Protein 4OJA (pdb70)

Secondary structure (DSSP, 8-state):
-EEEE-EESSEEEEEEEE-SSS-EEEEEEEE---SSEEEEEEEES----BTBGGGG-SB--TT------TT-SSS-TTEEEEEEE-TTS-EEEEEEESS--SSSTT--TTSEEEEESSPP-TT-S--TTTTTTTT---EEEEEEEEE--

Solvent-accessible surface area: 7164 Å² total; per-residue (Å²): 66,2,54,0,87,5,70,38,118,0,110,18,59,0,112,0,69,85,90,46,121,43,82,3,44,0,27,22,124,0,56,34,0,84,76,63,28,110,3,0,0,0,0,0,64,98,26,59,94,107,50,36,20,144,17,1,18,79,12,8,48,47,104,129,80,87,1,2,2,46,169,63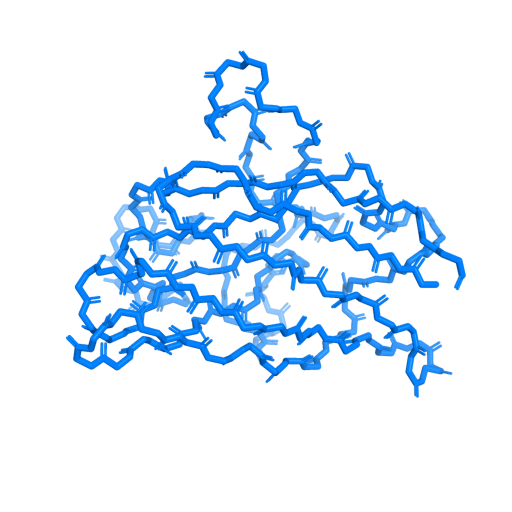,145,66,10,13,0,0,0,4,2,38,8,84,3,68,115,181,0,50,4,103,4,114,29,97,10,72,46,0,41,23,105,50,131,50,18,0,54,38,66,1,0,0,0,5,78,66,90,1,34,61,4,153,33,77,85,181,43,4,94,81,46,0,43,0,40,50,75,22,0,3,0,56,1,25,133,32,146

Structure (mmCIF, N/CA/C/O backbone):
data_4OJA
#
_entry.id   4OJA
#
_cell.length_a   70.360
_cell.length_b   70.360
_cell.length_c   148.960
_cell.angle_alpha   90.000
_cell.angle_beta   90.000
_cell.angle_gamma   120.000
#
_symmetry.space_group_name_H-M   'P 64 2 2'
#
loop_
_entity.id
_entity.type
_entity.pdbx_description
1 polymer 'Superoxide dismutase [Cu-Zn]'
2 non-polymer 'COPPER (II) ION'
3 non-polymer 'ZINC ION'
4 non-polymer 'SULFATE ION'
5 water water
#
loop_
_atom_site.group_PDB
_atom_site.id
_atom_site.type_symbol
_atom_site.label_atom_id
_atom_site.label_alt_id
_atom_site.label_comp_id
_atom_site.label_asym_id
_atom_site.label_entity_id
_atom_site.label_seq_id
_atom_site.pdbx_PDB_ins_code
_atom_site.Cartn_x
_atom_site.Cartn_y
_atom_site.Cartn_z
_atom_site.occupancy
_atom_site.B_iso_or_equiv
_atom_site.auth_seq_id
_atom_site.auth_comp_id
_atom_site.auth_asym_id
_atom_site.auth_atom_id
_atom_site.pdbx_PDB_model_num
ATOM 1 N N . SER A 1 22 ? -18.802 45.387 14.541 1.00 27.28 4 SER A N 1
ATOM 2 C CA . SER A 1 22 ? -19.785 46.439 14.322 1.00 26.22 4 SER A CA 1
ATOM 3 C C . SER A 1 22 ? -20.100 47.234 15.582 1.00 24.90 4 SER A C 1
ATOM 4 O O . SER A 1 22 ? -20.107 46.676 16.685 1.00 19.50 4 SER A O 1
ATOM 11 N N . ALA A 1 23 ? -20.376 48.530 15.407 1.00 15.49 5 ALA A N 1
ATOM 12 C CA . ALA A 1 23 ? -20.778 49.388 16.501 1.00 15.11 5 ALA A CA 1
ATOM 13 C C . ALA A 1 23 ? -21.924 50.302 16.016 1.00 21.24 5 ALA A C 1
ATOM 14 O O . ALA A 1 23 ? -22.211 50.343 14.817 1.00 19.10 5 ALA A O 1
ATOM 21 N N . ILE A 1 24 ? -22.580 51.027 16.931 1.00 16.20 6 ILE A N 1
ATOM 22 C CA . ILE A 1 24 ? -23.781 51.788 16.569 1.00 15.49 6 ILE A CA 1
ATOM 23 C C . ILE A 1 24 ? -24.101 52.904 17.564 1.00 17.57 6 ILE A C 1
ATOM 24 O O . ILE A 1 24 ? -23.860 52.769 18.766 1.00 13.60 6 ILE A O 1
ATOM 40 N N . CYS A 1 25 ? -24.661 53.999 17.049 1.00 16.74 7 CYS A N 1
ATOM 41 C CA . CYS A 1 25 ? -24.941 55.176 17.857 1.00 17.46 7 CYS A CA 1
ATOM 42 C C . CYS A 1 25 ? -26.357 55.709 17.687 1.00 21.71 7 CYS A C 1
ATOM 43 O O . CYS A 1 25 ? -26.728 56.148 16.598 1.00 20.85 7 CYS A O 1
ATOM 51 N N . VAL A 1 26 ? -27.133 55.702 18.763 1.00 16.96 8 VAL A N 1
ATOM 52 C CA . VAL A 1 26 ? -28.437 56.318 18.726 1.00 14.30 8 VAL A CA 1
ATOM 53 C C . VAL A 1 26 ? -28.325 57.716 19.237 1.00 16.00 8 VAL A C 1
ATOM 54 O O . VAL A 1 26 ? -28.044 57.931 20.409 1.00 20.22 8 VAL A O 1
ATOM 67 N N . LEU A 1 27 ? -28.563 58.669 18.346 1.00 13.76 9 LEU A N 1
ATOM 68 C CA . LEU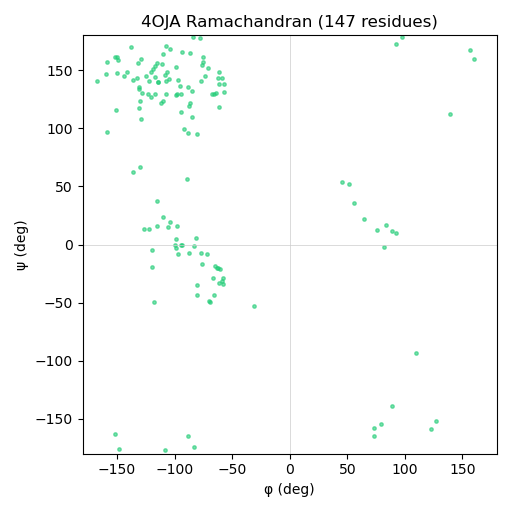 A 1 27 ? -28.466 60.078 18.667 1.00 13.27 9 LEU A CA 1
ATOM 69 C C . LEU A 1 27 ? -29.533 60.592 19.662 1.00 15.89 9 LEU A C 1
ATOM 70 O O . LEU A 1 27 ? -30.738 60.368 19.512 1.00 11.30 9 LEU A O 1
ATOM 86 N N . GLU A 1 28 ? -29.069 61.284 20.695 1.00 14.41 10 GLU A N 1
ATOM 87 C CA . GLU A 1 28 ? -29.973 61.918 21.641 1.00 19.00 10 GLU A CA 1
ATOM 88 C C . GLU A 1 28 ? -29.821 63.432 21.550 1.00 17.23 10 GLU A C 1
ATOM 89 O O . GLU A 1 28 ? -28.700 63.942 21.394 1.00 14.81 10 GLU A O 1
ATOM 101 N N . GLY A 1 29 ? -30.949 64.143 21.629 1.00 14.33 11 GLY A N 1
ATOM 102 C CA . GLY A 1 29 ? -30.935 65.601 21.542 1.00 15.19 11 GLY A CA 1
ATOM 103 C C . GLY A 1 29 ? -31.884 66.109 20.478 1.00 15.13 11 GLY A C 1
ATOM 104 O O . GLY A 1 29 ? -32.916 65.489 20.171 1.00 21.45 11 GLY A O 1
ATOM 108 N N . ILE A 1 30 ? -31.551 67.255 19.927 1.00 11.59 12 ILE A N 1
ATOM 109 C CA . ILE A 1 30 ? -32.385 67.888 18.932 1.00 11.12 12 ILE A CA 1
ATOM 110 C C . ILE A 1 30 ? -32.376 67.105 17.611 1.00 15.01 12 ILE A C 1
ATOM 111 O O . ILE A 1 30 ? -33.414 66.848 17.008 1.00 13.98 12 ILE A O 1
ATOM 127 N N . VAL A 1 31 ? -31.183 66.764 17.155 1.00 11.99 13 VAL A N 1
ATOM 128 C CA . VAL A 1 31 ? -31.000 66.060 15.888 1.00 13.40 13 VAL A CA 1
ATOM 129 C C . VAL A 1 31 ? -31.153 64.565 16.109 1.00 10.29 13 VAL A C 1
ATOM 130 O O . VAL A 1 31 ? -30.558 64.023 17.032 1.00 13.61 13 VAL A O 1
ATOM 143 N N . LYS A 1 32 ? -31.939 63.896 15.267 1.00 13.17 14 LYS A N 1
ATOM 144 C CA . LYS A 1 32 ? -32.260 62.468 15.454 1.00 9.97 14 LYS A CA 1
ATOM 145 C C . LYS A 1 32 ? -31.572 61.568 14.443 1.00 12.11 14 LYS A C 1
ATOM 146 O O . LYS A 1 32 ? -31.410 61.940 13.283 1.00 18.93 14 LYS A O 1
ATOM 165 N N . GLY A 1 33 ? -31.188 60.360 14.848 1.00 17.63 15 GLY A N 1
ATOM 166 C CA . GLY A 1 33 ? -30.709 59.383 13.874 1.00 13.18 15 GLY A CA 1
ATOM 167 C C . GLY A 1 33 ? -29.892 58.278 14.490 1.00 16.87 15 GLY A C 1
ATOM 168 O O . GLY A 1 33 ? -29.392 58.430 15.603 1.00 18.13 15 GLY A O 1
ATOM 172 N N . THR A 1 34 ? -29.780 57.168 13.763 1.00 13.87 16 THR A N 1
ATOM 173 C CA . THR A 1 34 ? -29.008 56.018 14.172 1.00 13.40 16 THR A CA 1
ATOM 174 C C . THR A 1 34 ? -27.826 55.917 13.236 1.00 13.32 16 THR A C 1
ATOM 175 O O . THR A 1 34 ? -27.990 55.841 12.028 1.00 17.82 16 THR A O 1
ATOM 186 N N . ILE A 1 35 ? -26.626 55.951 13.794 1.00 17.05 17 ILE A N 1
ATOM 187 C CA . ILE A 1 35 ? -25.415 55.972 13.000 1.00 13.37 17 ILE A CA 1
ATOM 188 C C . ILE A 1 35 ? -24.747 54.626 13.204 1.00 19.89 17 ILE A C 1
ATOM 189 O O . ILE A 1 35 ? -24.484 54.238 14.344 1.00 21.23 17 ILE A O 1
ATOM 205 N N . LYS A 1 36 ? -24.495 53.896 12.122 1.00 18.26 18 LYS A N 1
ATOM 206 C CA . LYS A 1 36 ? -23.844 52.589 12.234 1.00 20.60 18 LYS A CA 1
ATOM 207 C C . LYS A 1 36 ? -22.380 52.752 11.929 1.00 18.72 18 LYS A C 1
ATOM 208 O O . LYS A 1 36 ? -21.992 53.669 11.158 1.00 15.20 18 LYS A O 1
ATOM 227 N N . PHE A 1 37 ? -21.578 51.853 12.516 1.00 16.29 19 PHE A N 1
ATOM 228 C CA . PHE A 1 37 ? -20.130 51.814 12.302 1.00 18.31 19 PHE A CA 1
ATOM 229 C C . PHE A 1 37 ? -19.733 50.411 11.948 1.00 18.76 19 PHE A C 1
ATOM 230 O O . PHE A 1 37 ? -19.967 49.500 12.740 1.00 22.64 19 PHE A O 1
ATOM 247 N N . GLU A 1 38 ? -19.090 50.241 10.799 1.00 18.00 20 GLU A N 1
ATOM 248 C CA . GLU A 1 38 ? -18.651 48.925 10.351 1.00 23.91 20 GLU A CA 1
ATOM 249 C C . GLU A 1 38 ? -17.165 48.903 9.955 1.00 25.25 20 GLU A C 1
ATOM 250 O O . GLU A 1 38 ? -16.711 49.748 9.168 1.00 25.92 20 GLU A O 1
ATOM 262 N N . ASP A 1 39 ? -16.426 47.926 10.494 1.00 28.61 21 ASP A N 1
ATOM 263 C CA . ASP A 1 39 ? -15.039 47.637 10.089 1.00 37.11 21 ASP A CA 1
ATOM 264 C C . ASP A 1 39 ? -15.011 47.135 8.647 1.00 41.33 21 ASP A C 1
ATOM 265 O O . ASP A 1 39 ? -15.728 46.181 8.313 1.00 27.11 21 ASP A O 1
ATOM 274 N N . ILE A 1 40 ? -14.148 47.727 7.817 1.00 36.20 22 ILE A N 1
ATOM 275 C CA . ILE A 1 40 ? -14.371 47.704 6.368 1.00 39.45 22 ILE A CA 1
ATOM 276 C C . ILE A 1 40 ? -13.358 47.067 5.356 1.00 51.89 22 ILE A C 1
ATOM 277 O O . ILE A 1 40 ? -13.790 46.761 4.246 1.00 57.21 22 ILE A O 1
ATOM 293 N N . GLY A 1 41 ? -12.069 46.826 5.640 1.00 46.87 23 GLY A N 1
ATOM 294 C CA . GLY A 1 41 ? -11.426 46.806 6.936 1.00 51.87 23 GLY A CA 1
ATOM 295 C C . GLY A 1 41 ? -10.480 45.608 6.845 1.00 70.69 23 GLY A C 1
ATOM 296 O O . GLY A 1 41 ? -10.990 44.487 6.783 1.00 86.91 23 GLY A O 1
ATOM 300 N N . ASP A 1 42 ? -9.146 45.758 6.844 1.00 75.19 24 ASP A N 1
ATOM 301 C CA . ASP A 1 42 ? -8.401 46.988 7.151 1.00 70.90 24 ASP A CA 1
ATOM 302 C C . ASP A 1 42 ? -8.474 47.228 8.688 1.00 73.20 24 ASP A C 1
ATOM 303 O O . ASP A 1 42 ? -8.812 46.278 9.412 1.00 72.28 24 ASP A O 1
ATOM 312 N N . GLY A 1 43 ? -8.160 48.410 9.232 1.00 57.10 25 GLY A N 1
ATOM 313 C CA . GLY A 1 43 ? -7.887 49.641 8.527 1.00 40.51 25 GLY A CA 1
ATOM 314 C C . GLY A 1 43 ? -9.023 50.625 8.758 1.00 42.08 25 GLY A C 1
ATOM 315 O O . GLY A 1 43 ? -9.057 51.297 9.782 1.00 37.81 25 GLY A O 1
ATOM 319 N N . LYS A 1 44 ? -10.002 50.629 7.855 1.00 39.05 26 LYS A N 1
ATOM 320 C CA . LYS A 1 44 ? -10.950 51.712 7.715 1.00 44.08 26 LYS A CA 1
ATOM 321 C C . LYS A 1 44 ? -12.321 51.330 8.256 1.00 26.98 26 LYS A C 1
ATOM 322 O O . LYS A 1 44 ? -12.729 50.182 8.198 1.00 34.39 26 LYS A O 1
ATOM 341 N N . THR A 1 45 ? -13.046 52.298 8.769 1.00 26.60 27 THR A N 1
ATOM 342 C CA . THR A 1 45 ? -14.410 52.026 9.162 1.00 29.04 27 THR A CA 1
ATOM 343 C C . THR A 1 45 ? -15.375 52.990 8.471 1.00 25.91 27 THR A C 1
ATOM 344 O O . THR A 1 45 ? -15.069 54.143 8.183 1.00 27.52 27 THR A O 1
ATOM 355 N N . HIS A 1 46 ? -16.532 52.458 8.151 1.00 24.03 28 HIS A N 1
ATOM 356 C CA . HIS A 1 46 ? -17.522 53.160 7.366 1.00 26.20 28 HIS A CA 1
ATOM 357 C C . HIS A 1 46 ? -18.653 53.557 8.301 1.00 20.23 28 HIS A C 1
ATOM 358 O O . HIS A 1 46 ? -19.190 52.747 9.056 1.00 20.68 28 HIS A O 1
ATOM 372 N N . VAL A 1 47 ? -19.008 54.819 8.246 1.00 22.67 29 VAL A N 1
ATOM 373 C CA . VAL A 1 47 ? -19.990 55.371 9.157 1.00 22.14 29 VAL A CA 1
ATOM 374 C C . VAL A 1 47 ? -21.134 55.916 8.339 1.00 22.64 29 VAL A C 1
ATOM 375 O O . VAL A 1 47 ? -20.918 56.704 7.406 1.00 20.58 29 VAL A O 1
ATOM 388 N N . SER A 1 48 ? -22.350 55.485 8.674 1.00 16.62 30 SER A N 1
ATOM 389 C CA . SER A 1 48 ? -23.512 55.864 7.884 1.00 19.80 30 SER A CA 1
ATOM 390 C C . SER A 1 48 ? -24.789 55.912 8.686 1.00 19.55 30 SER A C 1
ATOM 391 O O . SER A 1 48 ? -24.870 55.340 9.791 1.00 21.88 30 SER A O 1
ATOM 399 N N . GLY A 1 49 ? -25.775 56.609 8.120 1.00 18.75 31 GLY A N 1
ATOM 400 C CA . GLY A 1 49 ? -27.117 56.649 8.661 1.00 14.17 31 GLY A CA 1
ATOM 401 C C . GLY A 1 49 ? -27.826 57.889 8.209 1.00 13.81 31 GLY A C 1
ATOM 402 O O . GLY A 1 49 ? -27.202 58.800 7.700 1.00 29.09 31 GLY A O 1
ATOM 406 N N . LYS A 1 50 ? -29.134 57.929 8.421 1.00 22.84 32 LYS A N 1
ATOM 407 C CA . LYS A 1 50 ? -29.956 59.057 8.038 1.00 27.57 32 LYS A CA 1
ATOM 408 C C . LYS A 1 50 ? -30.186 59.942 9.254 1.00 22.39 32 LYS A C 1
ATOM 409 O O . LYS A 1 50 ? -30.609 59.460 10.291 1.00 18.25 32 LYS A O 1
ATOM 428 N N . ILE A 1 51 ? -29.927 61.235 9.107 1.00 21.00 33 ILE A N 1
ATOM 429 C CA . ILE A 1 51 ? -30.132 62.201 10.179 1.00 22.03 33 ILE A CA 1
ATOM 430 C C . ILE A 1 51 ? -31.240 63.201 9.842 1.00 26.72 33 ILE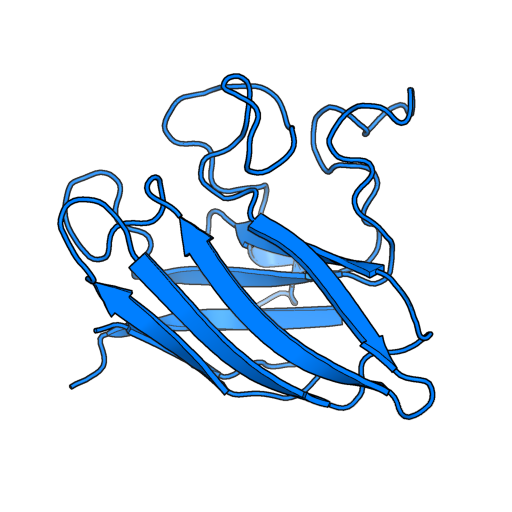 A C 1
ATOM 431 O O . ILE A 1 51 ? -31.333 63.705 8.705 1.00 29.66 33 ILE A O 1
ATOM 447 N N . THR A 1 52 ? -32.062 63.529 10.829 1.00 19.17 34 THR A N 1
ATOM 448 C CA . THR A 1 52 ? -33.107 64.508 10.603 1.00 24.75 34 THR A CA 1
ATOM 449 C C . THR A 1 52 ? -33.099 65.538 11.713 1.00 16.84 34 THR A C 1
ATOM 450 O O . THR A 1 52 ? -32.616 65.253 12.800 1.00 17.00 34 THR A O 1
ATOM 461 N N . GLY A 1 53 ? -33.626 66.724 11.419 1.00 18.76 35 GLY A N 1
ATOM 462 C CA . GLY A 1 53 ? -33.723 67.809 12.377 1.00 13.62 35 GLY A CA 1
ATOM 463 C C . GLY A 1 53 ? -32.497 68.695 12.396 1.00 21.27 35 GLY A C 1
ATOM 464 O O . GLY A 1 53 ? -32.336 69.546 13.271 1.00 25.06 35 GLY A O 1
ATOM 468 N N . LEU A 1 54 ? -31.632 68.535 11.409 1.00 20.01 36 LEU A N 1
ATOM 469 C CA . LEU A 1 54 ? -30.353 69.235 11.418 1.00 17.85 36 LEU A CA 1
ATOM 470 C C . LEU A 1 54 ? -30.463 70.550 10.688 1.00 24.63 36 LEU A C 1
ATOM 471 O O . LEU A 1 54 ? -30.405 70.596 9.454 1.00 22.33 36 LEU A O 1
ATOM 487 N N . GLN A 1 55 ? -30.618 71.606 11.482 1.00 27.43 37 GLN A N 1
ATOM 488 C CA . GLN A 1 55 ? -30.791 72.970 11.023 1.00 22.80 37 GLN A CA 1
ATOM 489 C C . GLN A 1 55 ? -29.653 73.815 11.535 1.00 20.09 37 GLN A C 1
ATOM 490 O O . GLN A 1 55 ? -29.128 73.561 12.611 1.00 21.24 37 GLN A O 1
ATOM 504 N N . PRO A 1 56 ? -29.303 74.863 10.798 1.00 18.34 38 PRO A N 1
ATOM 505 C CA . PRO A 1 56 ? -29.896 75.216 9.504 1.00 25.39 38 PRO A CA 1
ATOM 506 C C . PRO A 1 56 ? -29.212 74.427 8.403 1.00 21.48 38 PRO A C 1
ATOM 507 O O . PRO A 1 56 ? -28.268 73.731 8.709 1.00 21.24 38 PRO A O 1
ATOM 518 N N . PRO A 1 57 ? -29.630 74.578 7.147 1.00 20.66 39 PRO A N 1
ATOM 519 C CA . PRO A 1 57 ? -29.070 73.727 6.092 1.00 20.45 39 PRO A CA 1
ATOM 520 C C . PRO A 1 57 ? -27.651 74.118 5.824 1.00 20.37 39 PRO A C 1
ATOM 521 O O . PRO A 1 57 ? -27.334 75.272 6.013 1.00 23.67 39 PRO A O 1
ATOM 532 N N . GLY A 1 58 ? -26.825 73.177 5.374 1.00 26.31 40 GLY A N 1
ATOM 533 C CA . GLY A 1 58 ? -25.406 73.420 5.170 1.00 21.71 40 GLY A CA 1
ATOM 534 C C . GLY A 1 58 ? -24.535 72.450 5.960 1.00 18.91 40 GLY A C 1
ATOM 535 O O . GLY A 1 58 ? -24.981 71.386 6.374 1.00 20.47 40 GLY A O 1
ATOM 539 N N . LYS A 1 59 ? -23.291 72.840 6.190 1.00 24.06 41 LYS A N 1
ATOM 540 C CA . LYS A 1 59 ? -22.307 71.958 6.783 1.00 21.55 41 LYS A CA 1
ATOM 541 C C . LYS A 1 59 ? -22.323 72.014 8.313 1.00 20.95 41 LYS A C 1
ATOM 542 O O . LYS A 1 59 ? -22.360 73.090 8.897 1.00 18.59 41 LYS A O 1
ATOM 561 N N . HIS A 1 60 ? -22.256 70.847 8.950 1.00 20.95 42 HIS A N 1
ATOM 562 C CA . HIS A 1 60 ? -22.126 70.754 10.405 1.00 19.85 42 HIS A CA 1
ATOM 563 C C . HIS A 1 60 ? -21.003 69.811 10.882 1.00 26.82 42 HIS A C 1
ATOM 564 O O . HIS A 1 60 ? -20.816 68.676 10.383 1.00 20.23 42 HIS A O 1
ATOM 579 N N . GLY A 1 61 ? -20.250 70.303 11.860 1.00 20.63 43 GLY A N 1
ATOM 580 C CA . GLY A 1 61 ? -19.137 69.566 12.390 1.00 17.12 43 GLY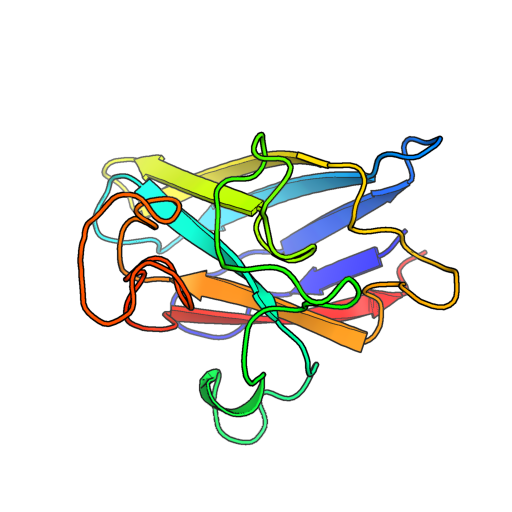 A CA 1
ATOM 581 C C . GLY A 1 61 ? -19.647 68.289 12.983 1.00 19.90 43 GLY A C 1
ATOM 582 O O . GLY A 1 61 ? -20.751 68.259 13.547 1.00 13.70 43 GLY A O 1
ATOM 586 N N . PHE A 1 62 ? -18.804 67.257 12.906 1.00 17.61 44 PHE A N 1
ATOM 587 C CA . PHE A 1 62 ? -19.188 65.880 13.173 1.00 13.98 44 PHE A CA 1
ATOM 588 C C . PHE A 1 62 ? -17.940 65.175 13.683 1.00 22.09 44 PHE A C 1
ATOM 589 O O . PHE A 1 62 ? -16.947 65.062 12.950 1.00 23.00 44 PHE A O 1
ATOM 606 N N . HIS A 1 63 ? -17.968 64.723 14.938 1.00 15.15 45 HIS A N 1
ATOM 607 C CA . HIS A 1 63 ? -16.734 64.395 15.654 1.00 13.68 45 HIS A CA 1
ATOM 608 C C . HIS A 1 63 ? -16.945 63.283 16.666 1.00 12.93 45 HIS A C 1
ATOM 609 O O . HIS A 1 63 ? -17.994 63.205 17.278 1.00 12.83 45 HIS A O 1
ATOM 624 N N . ILE A 1 64 ? -15.933 62.460 16.890 1.00 12.71 46 ILE A N 1
ATOM 625 C CA . ILE A 1 64 ? -15.996 61.510 17.978 1.00 10.24 46 ILE A CA 1
ATOM 626 C C . ILE A 1 64 ? -15.313 62.198 19.133 1.00 15.70 46 ILE A C 1
ATOM 627 O O . ILE A 1 64 ? -14.242 62.791 18.953 1.00 13.29 46 ILE A O 1
ATOM 643 N N . HIS A 1 65 ? -15.976 62.225 20.284 1.00 14.65 47 HIS A N 1
ATOM 644 C CA . HIS A 1 65 ? -15.411 62.870 21.461 1.00 12.06 47 HIS A CA 1
ATOM 645 C C . HIS A 1 65 ? -14.968 61.829 22.469 1.00 16.27 47 HIS A C 1
ATOM 646 O O . HIS A 1 65 ? -15.283 60.652 22.350 1.00 11.67 47 HIS A O 1
ATOM 660 N N . GLN A 1 66 ? -14.277 62.303 23.492 1.00 14.61 48 GLN A N 1
ATOM 661 C CA . GLN A 1 66 ? -13.502 61.439 24.337 1.00 18.76 48 GLN A CA 1
ATOM 662 C C . GLN A 1 66 ? -14.365 60.518 25.187 1.00 17.69 48 GLN A C 1
ATOM 663 O O . GLN A 1 66 ? -14.130 59.306 25.205 1.00 15.54 48 GLN A O 1
ATOM 677 N N . PHE A 1 67 ? -15.369 61.063 25.867 1.00 15.31 49 PHE A N 1
ATOM 678 C CA . PHE A 1 67 ? -16.161 60.245 26.803 1.00 13.97 49 PHE A CA 1
ATOM 679 C C . PHE A 1 67 ? -17.581 59.923 26.311 1.00 19.16 49 PHE A C 1
ATOM 680 O O . PHE A 1 67 ? -18.269 60.766 25.736 1.00 17.42 49 PHE A O 1
ATOM 697 N N . GLY A 1 68 ? -18.032 58.708 26.560 1.00 11.01 50 GLY A N 1
ATOM 698 C CA . GLY A 1 68 ? -19.377 58.348 26.195 1.00 15.29 50 GLY A CA 1
ATOM 699 C C . GLY A 1 68 ? -20.309 58.676 27.347 1.00 20.55 50 GLY A C 1
ATOM 700 O O . GLY A 1 68 ? -21.020 57.800 27.857 1.00 17.76 50 GLY A O 1
ATOM 704 N N . ASP A 1 69 ? -20.293 59.935 27.765 1.00 13.16 51 ASP A N 1
ATOM 705 C CA . ASP A 1 69 ? -21.067 60.377 28.910 1.00 17.10 51 ASP A CA 1
ATOM 706 C C . ASP A 1 69 ? -21.868 61.596 28.545 1.00 12.30 51 ASP A C 1
ATOM 707 O O . ASP A 1 69 ? -21.284 62.652 28.421 1.00 13.51 51 ASP A O 1
ATOM 716 N N . TYR A 1 70 ? -23.193 61.470 28.412 1.00 16.48 52 TYR A N 1
ATOM 717 C CA . TYR A 1 70 ? -24.030 62.653 28.246 1.00 13.03 52 TYR A CA 1
ATOM 718 C C . TYR A 1 70 ? -24.909 62.926 29.468 1.00 20.36 52 TYR A C 1
ATOM 719 O O . TYR A 1 70 ? -25.920 63.612 29.382 1.00 17.38 52 TYR A O 1
ATOM 737 N N . SER A 1 71 ? -24.484 62.424 30.616 1.00 16.36 53 SER A N 1
ATOM 738 C CA . SER A 1 71 ? -25.247 62.576 31.842 1.00 21.27 53 SER A CA 1
ATOM 739 C C . SER A 1 71 ? -25.467 64.038 32.133 1.00 17.50 53 SER A C 1
ATOM 740 O O . SER A 1 71 ? -26.503 64.406 32.669 1.00 17.80 53 SER A O 1
ATOM 748 N N . GLY A 1 72 ? -24.488 64.867 31.789 1.00 16.13 54 GLY A N 1
ATOM 749 C CA . GLY A 1 72 ? -24.603 66.300 32.018 1.00 15.20 54 GLY A CA 1
ATOM 750 C C . GLY A 1 72 ? -24.909 67.079 30.744 1.00 16.95 54 GLY A C 1
ATOM 751 O O . GLY A 1 72 ? -24.690 68.271 30.676 1.00 22.80 54 GLY A O 1
ATOM 755 N N . GLY A 1 73 ? -25.412 66.395 29.723 1.00 18.47 55 GLY A N 1
ATOM 756 C CA . GLY A 1 73 ? -25.661 67.001 28.428 1.00 12.26 55 GLY A CA 1
ATOM 757 C C . GLY A 1 73 ? -24.481 66.678 27.544 1.00 19.00 55 GLY A C 1
ATOM 758 O O . GLY A 1 73 ? -23.526 66.068 28.021 1.00 17.84 55 GLY A O 1
ATOM 762 N N . CYS A 1 74 ? -24.516 67.119 26.287 1.00 12.50 56 CYS A N 1
ATOM 763 C CA . CYS A 1 74 ? -23.454 66.824 25.340 1.00 13.53 56 CYS A CA 1
ATOM 764 C C . CYS A 1 74 ? -22.115 67.384 25.818 1.00 18.74 56 CYS A C 1
ATOM 765 O O . CYS A 1 74 ? -21.059 66.910 25.407 1.00 18.99 56 CYS A O 1
ATOM 772 N N . MET A 1 75 ? -22.162 68.367 26.710 1.00 19.30 57 MET A N 1
ATOM 773 C CA . MET A 1 75 ? -20.952 68.972 27.254 1.00 14.17 57 MET A CA 1
ATOM 774 C C . MET A 1 75 ? -20.099 67.940 27.947 1.00 15.95 57 MET A C 1
ATOM 775 O O . MET A 1 75 ? -18.875 68.082 27.950 1.00 15.47 57 MET A O 1
ATOM 789 N N . SER A 1 76 ? -20.717 66.911 28.532 1.00 14.66 58 SER A N 1
ATOM 790 C CA . SER A 1 76 ? -19.963 65.924 29.345 1.00 14.58 58 SER A CA 1
ATOM 791 C C . SER A 1 76 ? -19.177 64.901 28.522 1.00 16.41 58 SER A C 1
ATOM 792 O O . SER A 1 76 ? -18.418 64.083 29.101 1.00 15.91 58 SER A O 1
ATOM 800 N N . THR A 1 77 ? -19.365 64.899 27.199 1.00 14.04 59 THR A N 1
ATOM 801 C CA . THR A 1 77 ? -18.526 64.049 26.341 1.00 12.87 59 THR A CA 1
ATOM 802 C C . THR A 1 77 ? -17.097 64.576 26.229 1.00 11.97 59 THR A C 1
ATOM 803 O O . T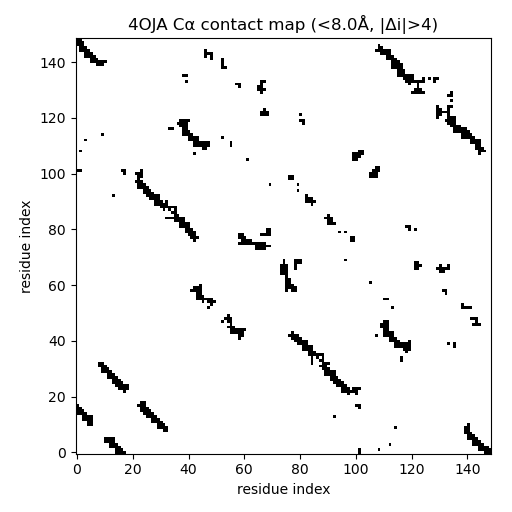HR A 1 77 ? -16.258 63.915 25.635 1.00 14.01 59 THR A O 1
ATOM 814 N N . GLY A 1 78 ? -16.831 65.775 26.746 1.00 16.93 60 GLY A N 1
ATOM 815 C CA . GLY A 1 78 ? -15.479 66.310 26.762 1.00 15.47 60 GLY A CA 1
ATOM 816 C C . GLY A 1 78 ? -14.984 66.755 25.397 1.00 19.37 60 GLY A C 1
ATOM 817 O O . GLY A 1 78 ? -15.780 67.025 24.507 1.00 17.02 60 GLY A O 1
ATOM 821 N N . PRO A 1 79 ? -13.649 66.830 25.223 1.00 21.06 61 PRO A N 1
ATOM 822 C CA . PRO A 1 79 ? -12.982 67.323 24.005 1.00 17.98 61 PRO A CA 1
ATOM 823 C C . PRO A 1 79 ? -12.965 66.287 22.883 1.00 17.50 61 PRO A C 1
ATOM 824 O O . PRO A 1 79 ? -13.406 65.162 23.100 1.00 19.02 61 PRO A O 1
ATOM 835 N N . HIS A 1 80 ? -12.436 66.632 21.713 1.00 17.78 62 HIS A N 1
ATOM 836 C CA . HIS A 1 80 ? -12.338 65.649 20.617 1.00 19.30 62 HIS A CA 1
ATOM 837 C C . HIS A 1 80 ? -11.436 64.480 20.996 1.00 14.72 62 HIS A C 1
ATOM 838 O O . HIS A 1 80 ? -10.445 64.647 21.699 1.00 16.88 62 HIS A O 1
ATOM 852 N N . PHE A 1 81 ? -11.800 63.290 20.544 1.00 13.17 63 PHE A N 1
ATOM 853 C CA . PHE A 1 81 ? -11.022 62.086 20.787 1.00 18.54 63 PHE A CA 1
ATOM 854 C C . PHE A 1 81 ? -9.659 62.293 20.154 1.00 22.89 63 PHE A C 1
ATOM 855 O O . PHE A 1 81 ? -9.577 62.471 18.934 1.00 19.74 63 PHE A O 1
ATOM 872 N N . ASN A 1 82 ? -8.592 62.281 20.949 1.00 18.46 64 ASN A N 1
ATOM 873 C CA . ASN A 1 82 ? -7.274 62.659 20.414 1.00 15.62 64 ASN A CA 1
ATOM 874 C C . ASN A 1 82 ? -6.157 61.734 20.856 1.00 17.98 64 ASN A C 1
ATOM 875 O O . ASN A 1 82 ? -5.229 62.153 21.530 1.00 18.39 64 ASN A O 1
ATOM 886 N N . PRO A 1 83 ? -6.229 60.467 20.477 1.00 22.91 65 PRO A N 1
ATOM 887 C CA . PRO A 1 83 ? -5.249 59.531 21.049 1.00 26.30 65 PRO A CA 1
ATOM 888 C C . PRO A 1 83 ? -3.788 59.796 20.611 1.00 23.89 65 PRO A C 1
ATOM 889 O O . PRO A 1 83 ? -2.848 59.522 21.343 1.00 27.36 65 PRO A O 1
ATOM 900 N N . PHE A 1 84 ? -3.608 60.351 19.429 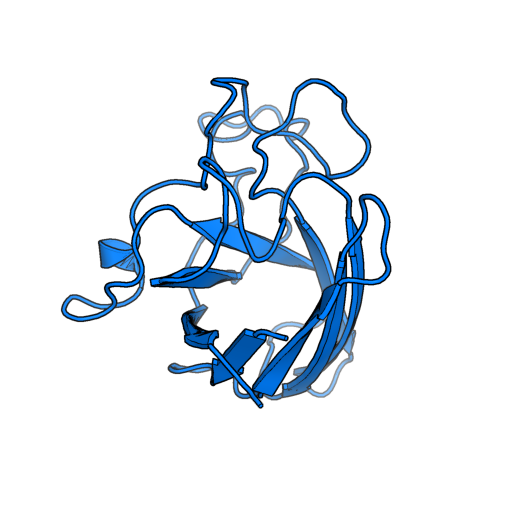1.00 18.80 66 PHE A N 1
ATOM 901 C CA . PHE A 1 84 ? -2.284 60.585 18.906 1.00 17.83 66 PHE A CA 1
ATOM 902 C C . PHE A 1 84 ? -1.851 62.026 19.143 1.00 21.75 66 PHE A C 1
ATOM 903 O O . PHE A 1 84 ? -0.929 62.543 18.504 1.00 21.74 66 PHE A O 1
ATOM 920 N N . ASN A 1 85 ? -2.554 62.700 20.037 1.00 20.65 67 ASN A N 1
ATOM 921 C CA . ASN A 1 85 ? -2.076 63.964 20.534 1.00 24.62 67 ASN A CA 1
ATOM 922 C C . ASN A 1 85 ? -1.684 64.989 19.436 1.00 26.87 67 ASN A C 1
ATOM 923 O O . ASN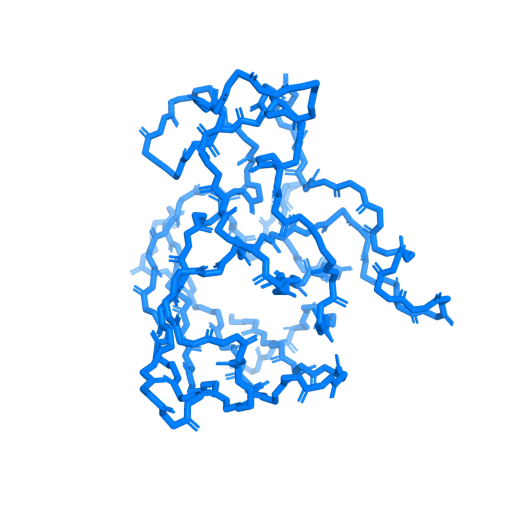 A 1 85 ? -0.593 65.525 19.463 1.00 28.40 67 ASN A O 1
ATOM 934 N N . LYS A 1 86 ? -2.568 65.253 18.476 1.00 27.60 68 LYS A N 1
ATOM 935 C CA . LYS A 1 86 ? -2.344 66.295 17.451 1.00 22.89 68 LYS A CA 1
ATOM 936 C C . LYS A 1 86 ? -3.262 67.499 17.690 1.00 27.49 68 LYS A C 1
ATOM 937 O O . LYS A 1 86 ? -4.028 67.525 18.668 1.00 22.53 68 LYS A O 1
ATOM 956 N N . GLU A 1 87 ? -3.193 68.479 16.789 1.00 26.30 69 GLU A N 1
ATOM 957 C CA . GLU A 1 87 ? -4.114 69.620 16.794 1.00 31.22 69 GLU A CA 1
ATOM 958 C C . GLU A 1 87 ? -5.390 69.292 16.015 1.00 26.37 69 GLU A C 1
ATOM 959 O O . GLU A 1 87 ? -5.404 68.346 15.226 1.00 17.49 69 GLU A O 1
ATOM 971 N N . HIS A 1 88 ? -6.439 70.101 16.193 1.00 26.09 70 HIS A N 1
ATOM 972 C CA . HIS A 1 88 ? -7.648 69.926 15.397 1.00 24.16 70 HIS A CA 1
ATOM 973 C C . HIS A 1 88 ? -7.317 70.116 13.933 1.00 19.72 70 HIS A C 1
ATOM 974 O O . HIS A 1 88 ? -6.556 71.002 13.608 1.00 21.43 70 HIS A O 1
ATOM 989 N N . GLY A 1 89 ? -7.871 69.278 13.060 1.00 19.06 71 GLY A N 1
ATOM 990 C CA . GLY A 1 89 ? -7.804 69.516 11.624 1.00 19.07 71 GLY A CA 1
ATOM 991 C C . GLY A 1 89 ? -8.997 68.897 10.901 1.00 25.97 71 GLY A C 1
ATOM 992 O O . GLY A 1 89 ? -10.016 68.578 11.529 1.00 23.83 71 GLY A O 1
ATOM 996 N N . GLY A 1 90 ? -8.878 68.735 9.580 1.00 26.22 72 GLY A N 1
ATOM 997 C CA . GLY A 1 90 ? -9.867 68.032 8.774 1.00 21.51 72 GLY A CA 1
ATOM 998 C C . GLY A 1 90 ? -9.536 66.562 8.577 1.00 23.54 72 GLY A C 1
ATOM 999 O O . GLY A 1 90 ? -8.404 66.142 8.840 1.00 24.88 72 GLY A O 1
ATOM 1003 N N . PRO A 1 91 ? -10.510 65.760 8.102 1.00 23.69 73 PRO A N 1
ATOM 1004 C CA . PRO A 1 91 ? -10.272 64.300 8.040 1.00 34.20 73 PRO A CA 1
ATOM 1005 C C . PRO A 1 91 ? -9.118 63.890 7.110 1.00 36.96 73 PRO A C 1
ATOM 1006 O O . PRO A 1 91 ? -8.569 62.803 7.231 1.00 35.16 73 PRO A O 1
ATOM 1017 N N . GLU A 1 92 ? -8.746 64.763 6.189 1.00 41.15 74 GLU A N 1
ATOM 1018 C CA . GLU A 1 92 ? -7.698 64.423 5.246 1.00 40.93 74 GLU A CA 1
ATOM 1019 C C . GLU A 1 92 ? -6.332 64.956 5.675 1.00 36.63 74 GLU A C 1
ATOM 1020 O O . GLU A 1 92 ? -5.343 64.606 5.058 1.00 39.21 74 GLU A O 1
ATOM 1032 N N . ASP A 1 93 ? -6.267 65.786 6.718 1.00 31.02 75 ASP A N 1
ATOM 1033 C CA . ASP A 1 93 ? -4.977 66.269 7.217 1.00 29.51 75 ASP A CA 1
ATOM 1034 C C . ASP A 1 93 ? -4.271 65.181 8.014 1.00 34.89 75 ASP A C 1
ATOM 1035 O O . ASP A 1 93 ? -4.914 64.295 8.569 1.00 36.78 75 ASP A O 1
ATOM 1044 N N . GLU A 1 94 ? -2.943 65.249 8.080 1.00 39.81 76 GLU A N 1
ATOM 1045 C CA . GLU A 1 94 ? -2.223 64.331 8.943 1.00 38.43 76 GLU A CA 1
ATOM 1046 C C . GLU A 1 94 ? -2.318 64.894 10.349 1.00 36.71 76 GLU A C 1
ATOM 1047 O O . GLU A 1 94 ? -2.400 64.127 11.327 1.00 32.76 76 GLU A O 1
ATOM 1059 N N . ASN A 1 95 ? -2.305 66.230 10.438 1.00 28.79 77 ASN A N 1
ATOM 1060 C CA . ASN A 1 95 ? -2.405 66.942 11.719 1.00 31.83 77 ASN A CA 1
ATOM 1061 C C . ASN A 1 95 ? -3.875 67.195 12.094 1.00 37.31 77 ASN A C 1
ATOM 1062 O O . ASN A 1 95 ? -4.509 68.203 11.706 1.00 31.41 77 ASN A O 1
ATOM 1073 N N . ARG A 1 96 ? -4.381 66.287 12.918 1.00 32.32 78 ARG A N 1
ATOM 1074 C CA . ARG A 1 96 ? -5.785 65.995 12.966 1.00 21.90 78 ARG A CA 1
ATOM 1075 C C . ARG A 1 96 ? -6.052 65.159 14.208 1.00 26.60 78 ARG A C 1
ATOM 1076 O O . ARG A 1 96 ? -5.248 64.287 14.535 1.00 16.58 78 ARG A O 1
ATOM 1097 N N . HIS A 1 97 ? -7.172 65.402 14.900 1.00 26.33 79 HIS A N 1
ATOM 1098 C CA . HIS A 1 97 ? -7.628 64.472 15.948 1.00 19.11 79 HIS A CA 1
ATOM 1099 C C . HIS A 1 97 ? -8.196 63.219 15.301 1.00 20.96 79 HIS A C 1
ATOM 1100 O O . HIS A 1 97 ? -8.812 63.272 14.249 1.00 14.05 79 HIS A O 1
ATOM 1114 N N . ALA A 1 98 ? -8.000 62.075 15.929 1.00 20.29 80 ALA A N 1
ATOM 1115 C CA . ALA A 1 98 ? -8.579 60.868 15.397 1.00 18.04 80 ALA A CA 1
ATOM 1116 C C . ALA A 1 98 ? -10.111 61.038 15.291 1.00 20.90 80 ALA A C 1
ATOM 1117 O O . ALA A 1 98 ? -10.748 60.432 14.428 1.00 18.51 80 ALA A O 1
ATOM 1124 N N . GLY A 1 99 ? -10.697 61.872 16.158 1.00 22.00 81 GLY A N 1
ATOM 1125 C CA . GLY A 1 99 ? -12.147 62.029 16.198 1.00 16.78 81 GLY A CA 1
ATOM 1126 C C . GLY A 1 99 ? -12.701 63.009 15.163 1.00 20.55 81 GLY A C 1
ATOM 1127 O O . GLY A 1 99 ? -13.913 63.209 15.093 1.00 18.43 81 GLY A O 1
ATOM 1131 N N . ASP A 1 100 ? -11.816 63.621 14.372 1.00 21.18 82 ASP A N 1
ATOM 1132 C CA . ASP A 1 100 ? -12.188 64.665 13.395 1.00 21.63 82 ASP A CA 1
ATOM 1133 C C . ASP A 1 100 ? -12.736 64.058 12.111 1.00 22.72 82 ASP A C 1
ATOM 1134 O O . ASP A 1 100 ? -11.986 63.704 11.197 1.00 22.65 82 ASP A O 1
ATOM 1143 N N . LEU A 1 101 ? -14.058 63.952 12.042 1.00 27.90 83 LEU A N 1
ATOM 1144 C CA . LEU A 1 101 ? -14.730 63.369 10.888 1.00 18.64 83 LEU A CA 1
ATOM 1145 C C . LEU A 1 101 ? -15.164 64.431 9.860 1.00 16.56 83 LEU A C 1
ATOM 1146 O O . LEU A 1 101 ? -15.733 64.109 8.824 1.00 25.12 83 LEU A O 1
ATOM 1162 N N . GLY A 1 102 ? -14.889 65.698 10.132 1.00 25.78 84 GLY A N 1
ATOM 1163 C CA . GLY A 1 102 ? -15.169 66.748 9.165 1.00 21.87 84 GLY A CA 1
ATOM 1164 C C . GLY A 1 102 ? -16.569 67.313 9.312 1.00 25.95 84 GLY A C 1
ATOM 1165 O O . GLY A 1 102 ? -17.033 67.532 10.430 1.00 28.79 84 GLY A O 1
ATOM 1169 N N . ASN A 1 103 ? -17.234 67.568 8.188 1.00 19.27 85 ASN A N 1
ATOM 1170 C CA . ASN A 1 103 ? -18.599 68.080 8.196 1.00 27.00 85 ASN A CA 1
ATOM 1171 C C . ASN A 1 103 ? -19.548 67.129 7.478 1.00 28.25 85 ASN A C 1
ATOM 1172 O O . ASN A 1 103 ? -19.155 66.447 6.533 1.00 25.57 85 ASN A O 1
ATOM 1183 N N . ILE A 1 104 ? -20.800 67.096 7.930 1.00 27.15 86 ILE A N 1
ATOM 1184 C CA . ILE A 1 104 ? -21.876 66.444 7.190 1.00 22.33 86 ILE A CA 1
ATOM 1185 C C . ILE A 1 104 ? -22.788 67.537 6.689 1.00 20.60 86 ILE A C 1
ATOM 1186 O O . ILE A 1 104 ? -22.715 68.673 7.166 1.00 19.32 86 ILE A O 1
ATOM 1202 N N . VAL A 1 105 ? -23.647 67.214 5.735 1.00 14.23 87 VAL A N 1
ATOM 1203 C CA . VAL A 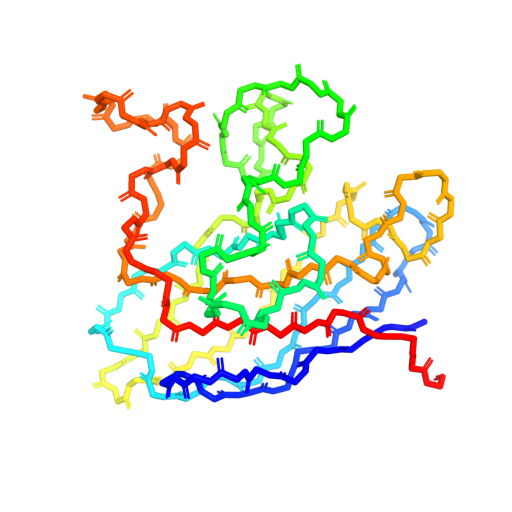1 105 ? -24.462 68.243 5.129 1.00 17.73 87 VAL A CA 1
ATOM 1204 C C . VAL A 1 105 ? -25.952 67.981 5.228 1.00 15.55 87 VAL A C 1
ATOM 1205 O O . VAL A 1 105 ? -26.419 66.919 4.851 1.00 15.80 87 VAL A O 1
ATOM 1218 N N . SER A 1 106 ? -26.692 68.983 5.704 1.00 14.85 88 SER A N 1
ATOM 1219 C CA . SER A 1 106 ? -28.153 68.897 5.741 1.00 17.20 88 SER A CA 1
ATOM 1220 C C . SER A 1 106 ? -28.731 69.752 4.651 1.00 15.37 88 SER A C 1
ATOM 1221 O O . SER A 1 106 ? -28.223 70.846 4.374 1.00 18.91 88 SER A O 1
ATOM 1229 N N . ASP A 1 107 ? -29.804 69.246 4.050 1.00 17.97 89 ASP A N 1
ATOM 1230 C CA . ASP A 1 107 ? -30.576 69.962 3.027 1.00 24.43 89 ASP A CA 1
ATOM 1231 C C . ASP A 1 107 ? -31.605 70.920 3.653 1.00 19.41 89 ASP A C 1
ATOM 1232 O O . ASP A 1 107 ? -31.647 71.085 4.885 1.00 16.77 89 ASP A O 1
ATOM 1241 N N . ASP A 1 108 ? -32.436 71.539 2.814 1.00 20.33 90 ASP A N 1
ATOM 1242 C CA . ASP A 1 108 ? -33.285 72.651 3.270 1.00 20.66 90 ASP A CA 1
ATOM 1243 C C . ASP A 1 108 ? -34.290 72.194 4.296 1.00 17.94 90 ASP A C 1
ATOM 1244 O O . ASP A 1 108 ? -34.825 73.015 5.034 1.00 29.69 90 ASP A O 1
ATOM 1253 N N . TYR A 1 109 ? -34.527 70.888 4.351 1.00 17.25 91 TYR A N 1
ATOM 1254 C CA . TYR A 1 109 ? -35.532 70.299 5.232 1.00 23.11 91 TYR A CA 1
ATOM 1255 C C . TYR A 1 109 ? -34.943 69.720 6.505 1.00 25.81 91 TYR A C 1
ATOM 1256 O O . TYR A 1 109 ? -35.673 69.175 7.345 1.00 22.45 91 TYR A O 1
ATOM 1274 N N . GLY A 1 110 ? -33.625 69.825 6.636 1.00 26.34 92 GLY A N 1
ATOM 1275 C CA . GLY A 1 110 ? -32.930 69.418 7.849 1.00 23.66 92 GLY A CA 1
ATOM 1276 C C . GLY A 1 110 ? -32.433 67.983 7.815 1.00 19.66 92 GLY A C 1
ATOM 1277 O O . GLY A 1 110 ? -31.981 67.459 8.839 1.00 19.12 92 GLY A O 1
ATOM 1281 N N . ASN A 1 111 ? -32.507 67.361 6.642 1.00 17.09 93 ASN A N 1
ATOM 1282 C CA . ASN A 1 111 ? -32.167 65.962 6.489 1.00 17.60 93 ASN A CA 1
ATOM 1283 C C . ASN A 1 111 ? -30.747 65.814 5.982 1.00 19.28 93 ASN A C 1
ATOM 1284 O O . ASN A 1 111 ? -30.319 66.556 5.124 1.00 18.68 93 ASN A O 1
ATOM 1295 N N . ALA A 1 112 ? -30.022 64.824 6.480 1.00 21.59 94 ALA A N 1
ATOM 1296 C CA . ALA A 1 112 ? -28.644 64.649 6.067 1.00 25.85 94 ALA A CA 1
ATOM 1297 C C . ALA A 1 112 ? -28.363 63.185 5.933 1.00 24.66 94 ALA A C 1
ATOM 1298 O O . ALA A 1 112 ? -28.954 62.384 6.631 1.00 27.90 94 ALA A O 1
ATOM 1305 N N . ASP A 1 113 ? -27.484 62.822 5.013 1.00 26.98 95 ASP A N 1
ATOM 1306 C CA . ASP A 1 113 ? -27.092 61.428 4.917 1.00 28.81 95 ASP A CA 1
ATOM 1307 C C . ASP A 1 113 ? -25.625 61.367 5.227 1.00 30.31 95 ASP A C 1
ATOM 1308 O O . ASP A 1 113 ? -24.817 62.136 4.700 1.00 32.01 95 ASP A O 1
ATOM 1317 N N . VAL A 1 114 ? -25.289 60.469 6.129 1.00 24.89 96 VAL A N 1
ATOM 1318 C CA . VAL A 1 114 ? -23.923 60.342 6.567 1.00 21.02 96 VAL A CA 1
ATOM 1319 C C . VAL A 1 114 ? -23.278 59.209 5.809 1.00 18.97 96 VAL A C 1
ATOM 1320 O O . VAL A 1 114 ? -23.785 58.103 5.726 1.00 20.97 96 VAL A O 1
ATOM 1333 N N . ASN A 1 115 ? -22.136 59.484 5.243 1.00 21.00 97 ASN A N 1
ATOM 1334 C CA . ASN A 1 115 ? -21.448 58.442 4.550 1.00 22.15 97 ASN A CA 1
ATOM 1335 C C . ASN A 1 115 ? -19.983 58.826 4.450 1.00 24.13 97 ASN A C 1
ATOM 1336 O O . ASN A 1 115 ? -19.577 59.589 3.578 1.00 22.19 97 ASN A O 1
ATOM 1347 N N . ILE A 1 116 ? -19.212 58.277 5.392 1.00 27.25 98 ILE A N 1
ATOM 1348 C CA . ILE A 1 116 ? -17.836 58.667 5.645 1.00 28.01 98 ILE A CA 1
ATOM 1349 C C . ILE A 1 116 ? -16.985 57.410 5.836 1.00 27.32 98 ILE A C 1
ATOM 1350 O O . ILE A 1 116 ? -17.418 56.446 6.444 1.00 24.11 98 ILE A O 1
ATOM 1366 N N . GLU A 1 117 ? -15.766 57.434 5.327 1.00 27.56 99 GLU A N 1
ATOM 1367 C CA . GLU A 1 117 ? -14.826 56.361 5.556 1.00 22.93 99 GLU A CA 1
ATOM 1368 C C . GLU A 1 117 ? -13.613 56.987 6.193 1.00 28.40 99 GLU A C 1
ATOM 1369 O O . GLU A 1 117 ? -13.203 58.083 5.798 1.00 24.92 99 GLU A O 1
ATOM 1381 N N . ASP A 1 118 ? -13.035 56.290 7.168 1.00 30.62 100 ASP A N 1
ATOM 1382 C CA . ASP A 1 118 ? -11.935 56.827 7.961 1.00 26.04 100 ASP A CA 1
ATOM 1383 C C . ASP A 1 118 ? -11.126 55.705 8.610 1.00 29.20 100 ASP A C 1
ATOM 1384 O O . ASP A 1 118 ? -11.629 54.612 8.831 1.00 27.10 100 ASP A O 1
ATOM 1393 N N . SER A 1 119 ? -9.877 55.982 8.953 1.00 35.09 101 SER A N 1
ATOM 1394 C CA . SER A 1 119 ? -8.978 54.920 9.381 1.00 35.42 101 SER A CA 1
ATOM 1395 C C . SER A 1 119 ? -8.335 55.211 10.723 1.00 29.66 101 SER A C 1
ATOM 1396 O O . SER A 1 119 ? -7.382 54.540 11.114 1.00 30.83 101 SER A O 1
ATOM 1404 N N . GLN A 1 120 ? -8.872 56.204 11.425 1.00 26.22 102 GLN A N 1
ATOM 1405 C CA . GLN A 1 120 ? -8.463 56.506 12.795 1.00 27.00 102 GLN A CA 1
ATOM 1406 C C . GLN A 1 120 ? -9.614 56.270 13.797 1.00 22.47 102 GLN A C 1
ATOM 1407 O O . GLN A 1 120 ? -9.586 56.736 14.933 1.00 14.69 102 GLN A O 1
ATOM 1421 N N . ILE A 1 121 ? -10.633 55.546 13.376 1.00 21.73 103 ILE A N 1
ATOM 1422 C CA . ILE A 1 121 ? -11.725 55.244 14.281 1.00 22.74 103 ILE A CA 1
ATOM 1423 C C . ILE A 1 121 ? -12.032 53.756 14.266 1.00 17.51 103 ILE A C 1
ATOM 1424 O O . ILE A 1 121 ? -13.067 53.338 13.810 1.00 25.02 103 ILE A O 1
ATOM 1440 N N . PRO A 1 122 ? -11.096 52.942 14.762 1.00 25.06 104 PRO A N 1
ATOM 1441 C CA . PRO A 1 122 ? -11.282 51.486 14.794 1.00 22.39 104 PRO A CA 1
ATOM 1442 C C . PRO A 1 122 ? -12.237 51.042 15.891 1.00 21.37 104 PRO A C 1
ATOM 1443 O O . PRO A 1 122 ? -12.390 51.770 16.888 1.00 18.33 104 PRO A O 1
ATOM 1454 N N . LEU A 1 123 ? -12.829 49.856 15.705 1.00 24.49 105 LEU A N 1
ATOM 1455 C CA . LEU A 1 123 ? -13.817 49.261 16.626 1.00 22.68 105 LEU A CA 1
ATOM 1456 C C . LEU A 1 123 ? -13.189 48.309 17.679 1.00 23.64 105 LEU A C 1
ATOM 1457 O O . LEU A 1 123 ? -13.875 47.736 18.516 1.00 30.02 105 LEU A O 1
ATOM 1473 N N . ASP A 1 124 ? -11.880 48.133 17.632 1.00 27.75 106 ASP A N 1
ATOM 1474 C CA . ASP A 1 124 ? -11.171 47.464 18.715 1.00 33.02 106 ASP A CA 1
ATOM 1475 C C . ASP A 1 124 ? -9.759 48.047 18.835 1.00 28.06 106 ASP A C 1
ATOM 1476 O O . ASP A 1 124 ? -9.413 49.013 18.139 1.00 25.88 106 ASP A O 1
ATOM 1485 N N . GLY A 1 125 ? -8.962 47.471 19.724 1.00 26.51 107 GLY A N 1
ATOM 1486 C CA . GLY A 1 125 ? -7.591 47.906 19.918 1.00 22.61 107 GLY A CA 1
ATOM 1487 C C . GLY A 1 125 ? -7.559 48.949 21.014 1.00 27.75 107 GLY A C 1
ATOM 1488 O O . GLY A 1 125 ? -8.603 49.395 21.477 1.00 30.24 107 GLY A O 1
ATOM 1492 N N . PRO A 1 126 ? -6.358 49.347 21.428 1.00 28.11 108 PRO A N 1
ATOM 1493 C CA . PRO A 1 126 ? -6.143 50.330 22.492 1.00 22.77 108 PRO A CA 1
ATOM 1494 C C . PRO A 1 126 ? -6.698 51.692 22.146 1.00 29.83 108 PRO A C 1
ATOM 1495 O O . PRO A 1 126 ? -6.918 52.524 23.026 1.00 35.73 108 PRO A O 1
ATOM 1506 N N . ASN A 1 127 ? -6.898 51.938 20.864 1.00 22.51 109 ASN A N 1
ATOM 1507 C CA . ASN A 1 127 ? -7.421 53.221 20.446 1.00 23.66 109 ASN A CA 1
ATOM 1508 C C . ASN A 1 127 ? -8.791 53.085 19.816 1.00 24.44 109 ASN A C 1
ATOM 1509 O O . ASN A 1 127 ? -9.112 53.780 18.845 1.00 21.94 109 ASN A O 1
ATOM 1520 N N . SER A 1 128 ? -9.599 52.177 20.358 1.00 24.19 110 SER A N 1
ATOM 1521 C CA . SER A 1 128 ? -10.914 51.941 19.793 1.00 20.39 110 SER A CA 1
ATOM 1522 C C . SER A 1 128 ? -11.836 53.085 20.177 1.00 21.69 110 SER A C 1
ATOM 1523 O O . SER A 1 128 ? -11.541 53.828 21.122 1.00 21.42 110 SER A O 1
ATOM 1531 N N . ILE A 1 129 ? -12.941 53.242 19.448 1.00 14.95 111 ILE A N 1
ATOM 1532 C CA . ILE A 1 129 ? -13.922 54.298 19.780 1.00 21.72 111 ILE A CA 1
ATOM 1533 C C . ILE A 1 129 ? -15.150 53.801 20.587 1.00 16.41 111 ILE A C 1
ATOM 1534 O O . ILE A 1 129 ? -16.005 54.611 20.974 1.00 18.25 111 ILE A O 1
ATOM 1550 N N . ILE A 1 130 ? -15.218 52.494 20.841 1.00 12.78 112 ILE A N 1
ATOM 1551 C CA . ILE A 1 130 ? -16.314 51.895 21.588 1.00 13.56 112 ILE A CA 1
ATOM 1552 C C . ILE A 1 130 ? -16.412 52.550 22.957 1.00 15.08 112 ILE A C 1
ATOM 1553 O O . ILE A 1 130 ? -15.406 52.695 23.636 1.00 13.80 112 ILE A O 1
ATOM 1569 N N . GLY A 1 131 ? -17.618 52.960 23.348 1.00 14.17 113 GLY A N 1
ATOM 1570 C CA . GLY A 1 131 ? -17.824 53.581 24.644 1.00 13.85 113 GLY A CA 1
ATOM 1571 C C . GLY A 1 131 ? -17.468 55.062 24.660 1.00 14.60 113 GLY A C 1
ATOM 1572 O O . GLY A 1 131 ? -17.619 55.717 25.679 1.00 16.23 113 GLY A O 1
ATOM 1576 N N . ARG A 1 132 ? -16.989 55.595 23.541 1.00 11.75 114 ARG A N 1
ATOM 1577 C CA . ARG A 1 132 ? -16.873 57.039 23.397 1.00 17.87 114 ARG A CA 1
ATOM 1578 C C . ARG A 1 132 ? -18.179 57.617 22.827 1.00 13.85 114 ARG A C 1
ATOM 1579 O O . ARG A 1 132 ? -19.190 56.929 22.823 1.00 11.77 114 ARG A O 1
ATOM 1600 N N . ALA A 1 133 ? -18.151 58.855 22.338 1.00 17.66 115 ALA A N 1
ATOM 1601 C CA . ALA A 1 133 ? -19.372 59.525 21.884 1.00 13.47 115 ALA A CA 1
ATOM 1602 C C . ALA A 1 133 ? -19.221 60.188 20.531 1.00 15.48 115 ALA A C 1
ATOM 1603 O O . ALA A 1 133 ? -18.154 60.771 20.187 1.00 14.48 115 ALA A O 1
ATOM 1610 N N . LEU A 1 134 ? -20.305 60.113 19.771 1.00 12.44 116 LEU A N 1
ATOM 1611 C CA . LEU A 1 134 ? -20.422 60.839 18.520 1.00 13.64 116 LEU A CA 1
ATOM 1612 C C . LEU A 1 134 ? -21.150 62.152 18.798 1.00 16.85 116 LEU A C 1
ATOM 1613 O O . LEU A 1 134 ? -22.130 62.155 19.538 1.00 16.96 116 LEU A O 1
ATOM 1629 N N . VAL A 1 135 ? -20.682 63.265 18.240 1.00 12.66 117 VAL A N 1
ATOM 1630 C CA . VAL A 1 135 ? -21.341 64.543 18.495 1.00 16.05 117 VAL A CA 1
ATOM 1631 C C . VAL A 1 135 ? -21.607 65.314 17.210 1.00 20.12 117 VAL A C 1
ATOM 1632 O O . VAL A 1 135 ? -20.712 65.411 16.356 1.00 19.93 117 VAL A O 1
ATOM 1645 N N . VAL A 1 136 ? -22.818 65.864 17.049 1.00 12.77 118 VAL A N 1
ATOM 1646 C CA . VAL A 1 136 ? -23.034 66.733 15.888 1.00 14.45 118 VAL A CA 1
ATOM 1647 C C . VAL A 1 136 ? -23.359 68.151 16.326 1.00 15.47 118 VAL A C 1
ATOM 1648 O O . VAL A 1 136 ? -24.032 68.386 17.339 1.00 14.60 118 VAL A O 1
ATOM 1661 N N . HIS A 1 137 ? -22.850 69.089 15.534 1.00 16.75 119 HIS A N 1
ATOM 1662 C CA . HIS A 1 137 ? -22.710 70.474 15.944 1.00 14.85 119 HIS A CA 1
ATOM 1663 C C . HIS A 1 137 ? -23.566 71.450 15.156 1.00 18.22 119 HIS A C 1
ATOM 1664 O O . HIS A 1 137 ? -23.911 71.235 13.990 1.00 18.62 119 HIS A O 1
ATOM 1678 N N . GLN A 1 138 ? -23.847 72.576 15.778 1.00 16.45 120 GLN A N 1
ATOM 1679 C CA . GLN A 1 138 ? -24.579 73.609 15.104 1.00 20.50 120 GLN A CA 1
ATOM 1680 C C . GLN A 1 138 ? -23.823 74.235 13.913 1.00 22.92 120 GLN A C 1
ATOM 1681 O O . GLN A 1 138 ? -24.433 74.489 12.864 1.00 23.61 120 GLN A O 1
ATOM 1695 N N . ASN A 1 139 ? -22.530 74.523 14.047 1.00 14.71 121 ASN A N 1
ATOM 1696 C CA . ASN A 1 139 ? -21.850 75.190 12.932 1.00 17.58 121 ASN A CA 1
ATOM 1697 C C . ASN A 1 139 ? -20.966 74.292 12.111 1.00 19.19 121 ASN A C 1
ATOM 1698 O O . ASN A 1 139 ? -20.685 73.145 12.471 1.00 18.09 121 ASN A O 1
ATOM 1709 N N . GLU A 1 140 ? -20.557 74.845 10.980 1.00 17.51 122 GLU A N 1
ATOM 1710 C CA . GLU A 1 140 ? -19.485 74.311 10.163 1.00 23.40 122 GLU A CA 1
ATOM 1711 C C . GLU A 1 140 ? -18.204 74.193 10.983 1.00 23.80 122 GLU A C 1
ATOM 1712 O O . GLU A 1 140 ? -17.901 75.061 11.789 1.00 28.33 122 GLU A O 1
ATOM 1724 N N . ASP A 1 141 ? -17.492 73.085 10.796 1.00 23.42 123 ASP A N 1
ATOM 1725 C CA . ASP A 1 141 ? -16.156 72.888 11.332 1.00 22.40 123 ASP A CA 1
ATOM 1726 C C . ASP A 1 141 ? -15.185 73.476 10.306 1.00 25.29 123 ASP A C 1
ATOM 1727 O O . ASP A 1 141 ? -15.202 73.085 9.140 1.00 21.55 123 ASP A O 1
ATOM 1736 N N . ASP A 1 142 ? -14.363 74.442 10.709 1.00 28.68 124 ASP A N 1
ATOM 1737 C CA . ASP A 1 142 ? -13.514 75.126 9.730 1.00 25.19 124 ASP A CA 1
ATOM 1738 C C . ASP A 1 142 ? -12.240 74.334 9.407 1.00 31.23 124 ASP A C 1
ATOM 1739 O O . ASP A 1 142 ? -11.371 74.802 8.657 1.00 27.90 124 ASP A O 1
ATOM 1748 N N . LEU A 1 143 ? -12.157 73.127 9.963 1.00 26.37 125 LEU A N 1
ATOM 1749 C CA . LEU A 1 143 ? -11.061 72.190 9.682 1.00 29.97 125 LEU A CA 1
ATOM 1750 C C . LEU A 1 143 ? -9.702 72.696 10.158 1.00 19.99 125 LEU A C 1
ATOM 1751 O O . LEU A 1 143 ? -8.671 72.233 9.681 1.00 30.12 125 LEU A O 1
ATOM 1767 N N . GLY A 1 144 ? -9.707 73.618 11.110 1.00 19.65 126 GLY A N 1
ATOM 1768 C CA . GLY A 1 144 ? -8.482 74.160 11.676 1.00 23.63 126 GLY A CA 1
ATOM 1769 C C . GLY A 1 144 ? -7.889 75.289 10.860 1.00 28.72 126 GLY A C 1
ATOM 1770 O O . GLY A 1 144 ? -6.735 75.633 11.045 1.00 35.09 126 GLY A O 1
ATOM 1774 N N . LEU A 1 145 ? -8.688 75.877 9.974 1.00 33.75 127 LEU A N 1
ATOM 1775 C CA . LEU A 1 145 ? -8.218 76.914 9.048 1.00 29.54 127 LEU A CA 1
ATOM 1776 C C . LEU A 1 145 ? -8.976 78.225 9.176 1.00 36.23 127 LEU A C 1
ATOM 1777 O O . LEU A 1 145 ? -8.884 79.079 8.296 1.00 33.51 127 LEU A O 1
ATOM 1793 N N . GLY A 1 146 ? -9.744 78.393 10.243 1.00 37.72 128 GLY A N 1
ATOM 1794 C CA . GLY A 1 146 ? -10.586 79.569 10.350 1.00 32.66 128 GLY A CA 1
ATOM 1795 C C . GLY A 1 146 ? -9.850 80.722 10.987 1.00 43.95 128 GLY A C 1
ATOM 1796 O O . GLY A 1 146 ? -10.351 81.850 11.042 1.00 44.80 128 GLY A O 1
ATOM 1800 N N . GLY A 1 147 ? -8.646 80.451 11.469 1.00 35.99 129 GLY A N 1
ATOM 1801 C CA . GLY A 1 147 ? -7.964 81.439 12.270 1.00 40.86 129 GLY A CA 1
ATOM 1802 C C . GLY A 1 147 ? -8.913 82.039 13.296 1.00 39.57 129 GLY A C 1
ATOM 1803 O O . GLY A 1 147 ? -9.078 83.251 13.358 1.00 44.28 129 GLY A O 1
ATOM 1807 N N . HIS A 1 148 ? -9.559 81.189 14.088 1.00 37.02 130 HIS A N 1
ATOM 1808 C CA . HIS A 1 148 ? -10.273 81.655 15.274 1.00 38.35 130 HIS A CA 1
ATOM 1809 C C . HIS A 1 148 ? -9.530 81.161 16.498 1.00 35.75 130 HIS A C 1
ATOM 1810 O O . HIS A 1 148 ? -8.783 80.184 16.422 1.00 33.63 130 HIS A O 1
ATOM 1824 N N . LYS A 1 149 ? -9.702 81.861 17.614 1.00 40.59 131 LYS A N 1
ATOM 1825 C CA . LYS A 1 149 ? -9.215 81.386 18.901 1.00 41.99 131 LYS A CA 1
ATOM 1826 C C . LYS A 1 149 ? -9.234 79.861 18.955 1.00 43.48 131 LYS A C 1
ATOM 1827 O O . LYS A 1 149 ? -8.222 79.229 19.239 1.00 39.05 131 LYS A O 1
ATOM 1846 N N . ASP A 1 150 ? -10.383 79.271 18.642 1.00 40.17 132 ASP A N 1
ATOM 1847 C CA . ASP A 1 150 ? -10.621 77.867 18.965 1.00 35.80 132 ASP A CA 1
ATOM 1848 C C . ASP A 1 150 ? -10.549 76.958 17.724 1.00 30.58 132 ASP A C 1
ATOM 1849 O O . ASP A 1 150 ? -10.953 75.811 17.770 1.00 30.26 132 ASP A O 1
ATOM 1858 N N . SER A 1 151 ? -10.001 77.484 16.632 1.00 32.64 133 SER A N 1
ATOM 1859 C CA . SER A 1 151 ? -9.950 76.788 15.357 1.00 25.03 133 SER A CA 1
ATOM 1860 C C . SER A 1 151 ? -9.166 75.521 15.430 1.00 27.18 133 SER A C 1
ATOM 1861 O O . SER A 1 151 ? -9.462 74.562 14.723 1.00 27.48 133 SER A O 1
ATOM 1869 N N . LYS A 1 152 ? -8.136 75.528 16.265 1.00 33.22 134 LYS A N 1
ATOM 1870 C CA . LYS A 1 152 ? -7.142 74.467 16.259 1.00 29.28 134 LYS A CA 1
ATOM 1871 C C . LYS A 1 152 ? -7.444 73.475 17.360 1.00 32.03 134 LYS A C 1
ATOM 1872 O O . LYS A 1 152 ? -6.679 72.529 17.587 1.00 33.94 134 LYS A O 1
ATOM 1891 N N . THR A 1 153 ? -8.568 73.691 18.039 1.00 30.04 135 THR A N 1
ATOM 1892 C CA . THR A 1 153 ? -9.030 72.749 19.059 1.00 32.69 135 THR A CA 1
ATOM 1893 C C . THR A 1 153 ? -10.394 72.127 18.702 1.00 30.54 135 THR A C 1
ATOM 1894 O O . THR A 1 153 ? -10.537 70.903 18.717 1.00 32.99 135 THR A O 1
ATOM 1905 N N . THR A 1 154 ? -11.377 72.949 18.342 1.00 28.08 136 THR A N 1
ATOM 1906 C CA . THR A 1 154 ? -12.720 72.443 18.071 1.00 26.67 136 THR A CA 1
ATOM 1907 C C . THR A 1 154 ? -13.201 72.716 16.639 1.00 28.64 136 THR A C 1
ATOM 1908 O O . THR A 1 154 ? -14.291 72.296 16.252 1.00 29.89 136 THR A O 1
ATOM 1919 N N . GLY A 1 155 ? -12.417 73.443 15.863 1.00 22.69 137 GLY A N 1
ATOM 1920 C CA . GLY A 1 155 ? -12.813 73.798 14.514 1.00 23.71 137 GLY A CA 1
ATOM 1921 C C . GLY A 1 155 ? -13.853 74.903 14.484 1.00 26.75 137 GLY A C 1
ATOM 1922 O O . GLY A 1 155 ? -14.482 75.168 13.454 1.00 24.72 137 GLY A O 1
ATOM 1926 N N . ASN A 1 156 ? -14.048 75.542 15.625 1.00 26.39 138 ASN A N 1
ATOM 1927 C CA . ASN A 1 156 ? -15.086 76.566 15.786 1.00 30.61 138 ASN A CA 1
ATOM 1928 C C . ASN A 1 156 ? -16.498 76.081 15.434 1.00 21.30 138 ASN A C 1
ATOM 1929 O O . ASN A 1 156 ? -17.363 76.841 14.935 1.00 17.10 138 ASN A O 1
ATOM 1940 N N . ALA A 1 157 ? -16.732 74.817 15.753 1.00 25.67 139 ALA A N 1
ATOM 1941 C CA . ALA A 1 157 ? -17.947 74.123 15.336 1.00 26.04 139 ALA A CA 1
ATOM 1942 C C . ALA A 1 157 ? -19.177 74.521 16.152 1.00 25.40 139 ALA A C 1
ATOM 1943 O O . ALA A 1 157 ? -20.307 74.268 15.729 1.00 27.26 139 ALA A O 1
ATOM 1950 N N . GLY A 1 158 ? -18.965 75.145 17.308 1.00 18.77 140 GLY A N 1
ATOM 1951 C CA . GLY A 1 158 ? -20.076 75.719 18.039 1.00 26.26 140 GLY A CA 1
ATOM 1952 C C . GLY A 1 158 ? -20.829 74.663 18.807 1.00 28.18 140 GLY A C 1
ATOM 1953 O O . GLY A 1 158 ? -20.280 73.605 19.136 1.00 23.56 140 GLY A O 1
ATOM 1957 N N . ALA A 1 159 ? -22.101 74.952 19.060 1.00 25.99 141 ALA A N 1
ATOM 1958 C CA . ALA A 1 159 ? -22.945 74.157 19.951 1.00 11.30 141 ALA A CA 1
ATOM 1959 C C . ALA A 1 159 ? -23.111 72.691 19.568 1.00 19.07 141 ALA A C 1
ATOM 1960 O O . ALA A 1 159 ? -23.196 72.331 18.395 1.00 15.37 141 ALA A O 1
ATOM 1967 N N . ARG A 1 160 ? -23.167 71.853 20.599 1.00 18.85 142 ARG A N 1
ATOM 1968 C CA . ARG A 1 160 ? -23.487 70.442 20.469 1.00 13.56 142 ARG A CA 1
ATOM 1969 C C . ARG A 1 160 ? -25.029 70.211 20.452 1.00 17.93 142 ARG A C 1
ATOM 1970 O O . ARG A 1 160 ? -25.732 70.393 21.450 1.00 19.64 142 ARG A O 1
ATOM 1991 N N . LEU A 1 161 ? -25.539 69.838 19.286 1.00 13.38 143 LEU A N 1
ATOM 1992 C CA . LEU A 1 161 ? -26.960 69.689 19.054 1.00 11.92 143 LEU A CA 1
ATOM 1993 C C . LEU A 1 161 ? -27.407 68.344 19.598 1.00 15.21 143 LEU A C 1
ATOM 1994 O O . LEU A 1 161 ? -28.441 68.252 20.259 1.00 10.66 143 LEU A O 1
ATOM 2010 N N . SER A 1 162 ? -26.612 67.306 19.328 1.00 16.39 144 SER A N 1
ATOM 2011 C CA . SER A 1 162 ? -26.919 65.953 19.766 1.00 11.92 144 SER A CA 1
ATOM 2012 C C . SER A 1 162 ? -25.644 65.141 20.011 1.00 13.18 144 SER A C 1
ATOM 2013 O O . SER A 1 162 ? -24.593 65.446 19.486 1.00 17.42 144 SER A O 1
ATOM 2021 N N . CYS A 1 163 ? -25.776 64.061 20.764 1.00 14.50 145 CYS A N 1
ATOM 2022 C CA . CYS A 1 163 ? -24.706 63.117 20.996 1.00 14.33 145 CYS A CA 1
ATOM 2023 C C . CYS A 1 163 ? -25.318 61.748 21.200 1.00 16.15 145 CYS A C 1
ATOM 2024 O O . CYS A 1 163 ? -26.501 61.626 21.541 1.00 14.99 145 CYS A O 1
ATOM 2031 N N . GLY A 1 164 ? -24.518 60.714 20.985 1.00 16.78 146 GLY A N 1
ATOM 2032 C CA . GLY A 1 164 ? -24.934 59.343 21.269 1.00 15.50 146 GLY A CA 1
ATOM 2033 C C . GLY A 1 164 ? -23.735 58.576 21.783 1.00 11.69 146 GLY A C 1
ATOM 2034 O O . GLY A 1 164 ? -22.614 58.833 21.364 1.00 17.94 146 GLY A O 1
ATOM 2038 N N . VAL A 1 165 ? -23.925 57.649 22.705 1.00 16.27 147 VAL A N 1
ATOM 2039 C CA . VAL A 1 165 ? -22.809 56.784 23.057 1.00 16.40 147 VAL A CA 1
ATOM 2040 C C . VAL A 1 165 ? -22.602 55.711 21.999 1.00 14.42 147 VAL A C 1
ATOM 2041 O O . VAL A 1 165 ? -23.557 55.183 21.443 1.00 16.29 147 VAL A O 1
ATOM 2054 N N . ILE A 1 166 ? -21.348 55.407 21.695 1.00 12.50 148 ILE A N 1
ATOM 2055 C CA . ILE A 1 166 ? -21.071 54.431 20.666 1.00 11.96 148 ILE A CA 1
ATOM 2056 C C . ILE A 1 166 ? -21.039 53.023 21.238 1.00 17.46 148 ILE A C 1
ATOM 2057 O O . ILE A 1 166 ? -20.226 52.694 22.110 1.00 20.03 148 ILE A O 1
ATOM 2073 N N . GLY A 1 167 ? -21.924 52.177 20.743 1.00 14.76 149 GLY A N 1
ATOM 2074 C CA . GLY A 1 167 ? -22.136 50.905 21.394 1.00 14.84 149 GLY A CA 1
ATOM 2075 C C . GLY A 1 167 ? -21.769 49.734 20.529 1.00 20.24 149 GLY A C 1
ATOM 2076 O O . GLY A 1 167 ? -21.788 49.803 19.285 1.00 13.12 149 GLY A O 1
ATOM 2080 N N . LEU A 1 168 ? -21.421 48.650 21.211 1.00 17.67 150 LEU A N 1
ATOM 2081 C CA . LEU A 1 168 ? -21.190 47.361 20.573 1.00 15.84 150 LEU A CA 1
ATOM 2082 C C . LEU A 1 168 ? -22.505 46.893 19.962 1.00 18.25 150 LEU A C 1
ATOM 2083 O O . LEU A 1 168 ? -23.531 46.908 20.655 1.00 20.89 150 LEU A O 1
ATOM 2099 N N . ALA A 1 169 ? -22.477 46.491 18.681 1.00 15.61 151 ALA A N 1
ATOM 2100 C CA . ALA A 1 169 ? -23.678 46.018 17.923 1.00 26.93 151 ALA A CA 1
ATOM 2101 C C . ALA A 1 169 ? -23.400 44.660 17.245 1.00 26.96 151 ALA A C 1
ATOM 2102 O O . ALA A 1 169 ? -22.233 44.285 17.048 1.00 25.48 151 ALA A O 1
ATOM 2104 N N . ALA A 1 170 ? -24.457 43.926 16.896 1.00 32.41 152 ALA A N 1
ATOM 2105 C CA . ALA A 1 170 ? -24.318 42.503 16.518 1.00 33.36 152 ALA A CA 1
ATOM 2106 C C . ALA A 1 170 ? -23.308 42.242 15.383 1.00 44.27 152 ALA A C 1
ATOM 2107 O O . ALA A 1 170 ? -23.564 42.527 14.209 1.00 41.43 152 ALA A O 1
#

B-factor: mean 27.33, std 12.94, range [9.63, 95.34]

Nearest PDB structures (foldseek):
  4oja-assembly1_A-2  TM=1.007E+00  e=9.175E-32  Hydra vulgaris
  4mcm-assembly4_G  TM=9.709E-01  e=2.265E-21  Homo sapiens
  3ce1-assembly1_A-2  TM=9.632E-01  e=1.222E-19  Naganishia liquefaciens
  1f1a-assembly1_A-2  TM=9.656E-01  e=9.761E-20  Saccharomyces cerevisiae
  1f18-assembly1_A-2  TM=9.652E-01  e=1.367E-19  Saccharomyces cerevisiae

Foldseek 3Di:
DKKWAKDFQKGWIWDWADPDDQKIKIKIKIARADDFFKKWKWWACAQDCVVHPVVLDFGQAPPDFWDFAQPDPRHRLGGQFIWGADRRRMTIDIGMHRSADCDDPRHSARHKMWIANAGQCRLPPPDPCNGTGSPRHDTRIMTHMHDDD

Sequence (149 aa):
SAICVLEGIVKGTIKFEDIGDGKTHVSGKITGLQPPGKHGFHIHQFGDYSGGCMSTGPHFNPFNKEHGGPEDENRHAGDLGNIVSDDYGNADVNIEDSQIPLDGPNSIIGRALVVHQNEDDLGLGGHKDSKTTGNAGARLSCGVIGLAA

InterPro domains:
  IPR001424 Superoxide dismutase, copper/zinc binding domain [PF00080] (13-148)
  IPR001424 Superoxide dismutase, copper/zinc binding domain [PR00068] (43-65)
  IPR001424 Superoxide dismutase, copper/zinc binding domain [PR00068] (79-88)
  IPR001424 Superoxide dismutase, copper/zinc binding domain [PR00068] (98-120)
  IPR001424 Superoxide dismutase, copper/zinc binding domain [PR00068] (123-149)
  IPR001424 Superoxide dismutase, copper/zinc binding domain [cd00305] (3-145)
  IPR018152 Superoxide dismutase, copper/zinc, binding site [PS00087] (43-53)
  IPR018152 Superoxide dismutase, copper/zinc, binding site [PS00332] (137-148)
  IPR024134 Superoxide dismutase (Cu/Zn) / superoxide dismutase copper chaperone [PTHR10003] (4-150)
  IPR036423 Superoxide dismutase-like, copper/zinc binding domain superfamily [G3DSA:2.60.40.200] (4-152)
  IPR036423 Superoxide dismutase-like, copper/zinc binding domain superfamily [SSF49329] (5-151)

CATH classification: 2.60.40.200

Organism: Hydra vulgaris (NCBI:txid6087)

Radius of gyration: 13.8 Å; Cα contacts (8 Å, |Δi|>4): 435; chains: 1; bounding box: 34×39×29 Å